Protein AF-A0A1F4M6Z6-F1 (afdb_monomer)

Nearest PDB structures (foldseek):
  7u3d-assembly1_A  TM=3.106E-01  e=4.344E-01  Streptomyces venezuelae
  3mbc-assembly2_B  TM=2.154E-01  e=2.873E+00  Corynebacterium glutamicum ATCC 13032
  4wk4-assembly1_B  TM=1.613E-01  e=8.380E+00  Homo sapiens
  9cpo-assembly1_A  TM=1.745E-01  e=8.380E+00  Infectious bronchitis virus

Sequence (149 aa):
MSMKNKSRLPAISAALALVWGLTACGGSSSTPLQGVFLDAAVSGVDYTGDKGSQGMTNSTGTFNYQPGEKLTFAIGQMVLGTATGEAVVTPVSFETSGAGVGAHATRVLRTLQALDSDGDPSNGISISSSTRLGQTTKLALATALDADV

Solvent-accessible surface area (backbone atoms only — not comparable to full-atom values): 8752 Å² total; per-residue (Å²): 132,86,84,88,89,88,86,85,88,85,89,80,90,78,81,83,77,81,78,80,75,78,80,80,80,83,74,82,78,71,76,71,41,68,21,28,41,51,81,44,28,33,18,51,38,35,37,45,28,81,79,69,35,66,54,56,21,38,83,68,5,38,42,65,31,44,89,84,22,44,30,37,34,25,43,61,45,26,34,55,36,36,30,68,50,44,65,68,36,37,62,67,57,31,59,63,58,83,63,44,48,67,55,34,20,52,52,43,54,52,51,51,56,72,51,25,71,84,66,53,58,89,84,22,29,45,43,45,70,70,59,29,70,66,32,73,60,79,43,50,49,34,64,63,64,102,78,87,131

Mean predicted aligned error: 12.61 Å

Secondary structure (DSSP, 8-state):
-----------------------------PPPEEEEETT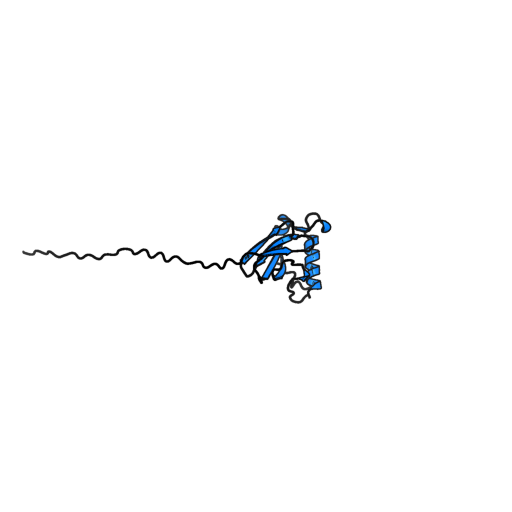TTEES-EEEETTS-EEE--TT-EEEE-TT-EEEEEETTEEEEEEE--SEE-GGGS--SSS-HHHHHHHHHHHHHHTBSSS-GGG-EEB-HHHHHH--S--BTTT--S---

Foldseek 3Di:
DDDDDDDDDDDDDDPPPPPPPPDDPPDPPQPKDKAAADPFGAWFKWKAWPVGFTDTQHQRRMGIHGQQIKIWIHQQLETLAIAGDDNYDYQLRGDADPPDSVQSRVVSSVVQLVQAPVSDPVNGGYHDPVSSVVPPDNHYSRPDDPPDD

pLDDT: mean 79.25, std 15.42, range [41.69, 95.81]

Structure (mmCIF, N/CA/C/O backbone):
data_AF-A0A1F4M6Z6-F1
#
_entry.id   AF-A0A1F4M6Z6-F1
#
loop_
_atom_site.group_PDB
_atom_site.id
_atom_site.type_symbol
_atom_site.label_atom_id
_atom_site.label_alt_id
_atom_site.label_comp_id
_atom_site.label_asym_id
_atom_site.label_entity_id
_atom_site.label_seq_id
_atom_site.pdbx_PDB_ins_code
_atom_site.Cartn_x
_atom_site.Cartn_y
_atom_site.Cartn_z
_atom_site.occupancy
_atom_site.B_iso_or_equiv
_atom_site.auth_seq_id
_atom_site.auth_comp_id
_atom_site.auth_asym_id
_atom_site.auth_atom_id
_atom_site.pdbx_PDB_model_num
ATOM 1 N N . MET A 1 1 ? -33.647 -53.778 78.087 1.00 45.50 1 MET A N 1
ATOM 2 C CA . MET A 1 1 ? -33.261 -52.837 77.009 1.00 45.50 1 MET A CA 1
ATOM 3 C C . MET A 1 1 ? -34.447 -52.701 76.053 1.00 45.50 1 MET A C 1
ATOM 5 O O . MET A 1 1 ? -34.797 -53.712 75.477 1.00 45.50 1 MET A O 1
ATOM 9 N N . SER A 1 2 ? -35.232 -51.622 75.897 1.00 55.75 2 SER A N 1
ATOM 10 C CA . SER A 1 2 ? -34.965 -50.167 75.830 1.00 55.75 2 SER A CA 1
ATOM 11 C C . SER A 1 2 ? -33.687 -49.874 75.038 1.00 55.75 2 SER A C 1
ATOM 1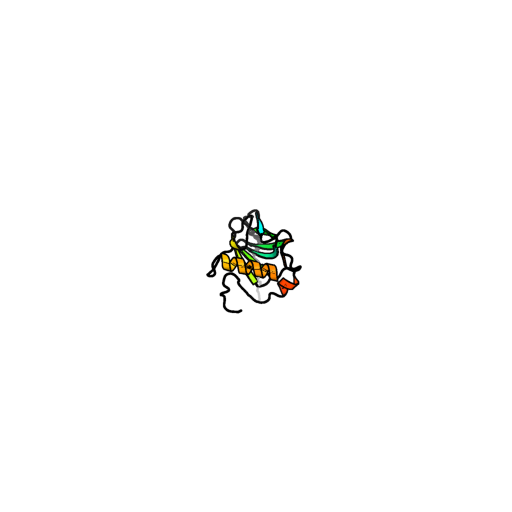3 O O . SER A 1 2 ? -32.634 -50.328 75.458 1.00 55.75 2 SER A O 1
ATOM 15 N N . MET A 1 3 ? -33.702 -49.196 73.887 1.00 42.84 3 MET A N 1
ATOM 16 C CA . MET A 1 3 ? -34.301 -47.877 73.655 1.00 42.84 3 MET A CA 1
ATOM 17 C C . MET A 1 3 ? -34.744 -47.656 72.194 1.00 42.84 3 MET A C 1
ATOM 19 O O . MET A 1 3 ? -34.196 -48.220 71.253 1.00 42.84 3 MET A O 1
ATOM 23 N N . LYS A 1 4 ? -35.734 -46.771 72.042 1.00 60.75 4 LYS A N 1
ATOM 24 C CA . LYS A 1 4 ? -36.207 -46.136 70.802 1.00 60.75 4 LYS A CA 1
ATOM 25 C C . LYS A 1 4 ? -35.226 -45.027 70.387 1.00 60.75 4 LYS A C 1
ATOM 27 O O . LYS A 1 4 ? -34.786 -44.293 71.266 1.00 60.75 4 LYS A O 1
ATOM 32 N N . ASN A 1 5 ? -35.011 -44.792 69.089 1.00 53.59 5 ASN A N 1
ATOM 33 C CA . ASN A 1 5 ? -34.594 -43.466 68.614 1.00 53.59 5 ASN A CA 1
ATOM 34 C C . ASN A 1 5 ? -35.249 -43.107 67.269 1.00 53.59 5 ASN A C 1
ATOM 36 O O . ASN A 1 5 ? -35.097 -43.814 66.277 1.00 53.59 5 ASN A O 1
ATOM 40 N N . LYS A 1 6 ? -36.007 -42.007 67.283 1.00 60.84 6 LYS A N 1
ATOM 41 C CA . LYS A 1 6 ? -36.656 -41.342 66.150 1.00 60.84 6 LYS A CA 1
ATOM 42 C C . LYS A 1 6 ? -36.066 -39.930 66.081 1.00 60.84 6 LYS A C 1
ATOM 44 O O . LYS A 1 6 ? -36.276 -39.183 67.034 1.00 60.84 6 LYS A O 1
ATOM 49 N N . SER A 1 7 ? -35.466 -39.511 64.969 1.00 56.22 7 SER A N 1
ATOM 50 C CA . SER A 1 7 ? -35.243 -38.078 64.680 1.00 56.22 7 SER A CA 1
ATOM 51 C C . SER A 1 7 ? -34.780 -37.879 63.225 1.00 56.22 7 SER A C 1
ATOM 53 O O . SER A 1 7 ? -33.754 -38.413 62.839 1.00 56.22 7 SER A O 1
ATOM 55 N N . ARG A 1 8 ? -35.624 -37.374 62.310 1.00 55.47 8 ARG A N 1
ATOM 56 C CA . ARG A 1 8 ? -35.970 -35.961 61.988 1.00 55.47 8 ARG A CA 1
ATOM 57 C C . ARG A 1 8 ? -35.124 -35.420 60.817 1.00 55.47 8 ARG A C 1
ATOM 59 O O . ARG A 1 8 ? -33.931 -35.202 60.958 1.00 55.47 8 ARG A O 1
ATOM 66 N N . LEU A 1 9 ? -35.794 -35.200 59.681 1.00 60.16 9 LEU A N 1
ATOM 67 C CA . LEU A 1 9 ? -35.325 -34.440 58.510 1.00 60.16 9 LEU A CA 1
ATOM 68 C C . LEU A 1 9 ? -35.161 -32.946 58.859 1.00 60.16 9 LEU A C 1
ATOM 70 O O . LEU A 1 9 ? -35.904 -32.451 59.713 1.00 60.16 9 LEU A O 1
ATOM 74 N N . PRO A 1 10 ? -34.293 -32.210 58.139 1.00 48.69 10 PRO A N 1
ATOM 75 C CA . PRO A 1 10 ? -34.806 -31.038 57.425 1.00 48.69 10 PRO A CA 1
ATOM 76 C C . PRO A 1 10 ? -34.250 -30.859 56.000 1.00 48.69 10 PRO A C 1
ATOM 78 O O . PRO A 1 10 ? -33.16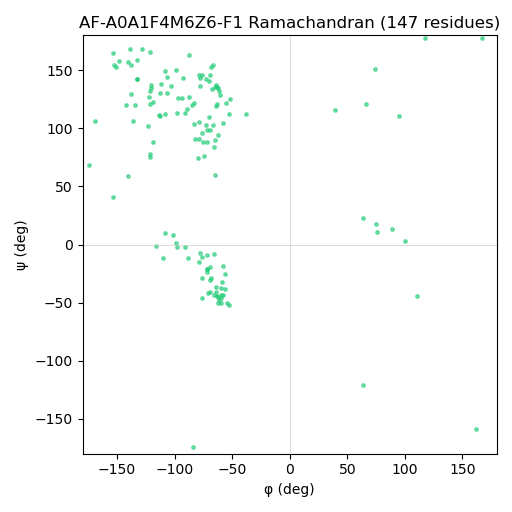1 -31.305 55.650 1.00 48.69 10 PRO A O 1
ATOM 81 N N . ALA A 1 11 ? -35.064 -30.176 55.196 1.00 55.47 11 ALA A N 1
ATOM 82 C CA . ALA A 1 11 ? -34.835 -29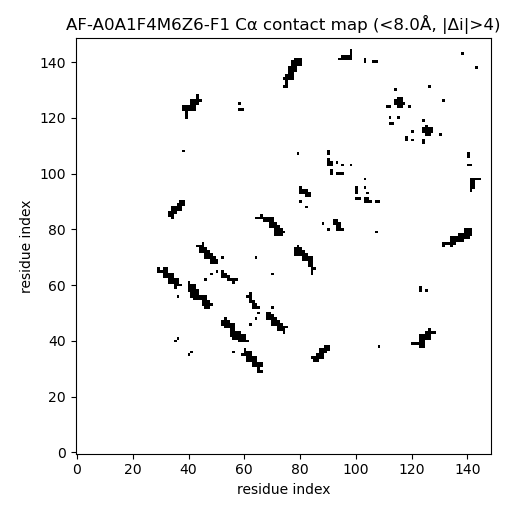.739 53.827 1.00 55.47 11 ALA A CA 1
ATOM 83 C C . ALA A 1 11 ? -33.775 -28.631 53.718 1.00 55.47 11 ALA A C 1
ATOM 85 O O . ALA A 1 11 ? -33.749 -27.736 54.559 1.00 55.47 11 ALA A O 1
ATOM 86 N N . ILE A 1 12 ? -32.997 -28.623 52.628 1.00 58.03 12 ILE A N 1
ATOM 87 C CA . ILE A 1 12 ? -32.342 -27.411 52.113 1.00 58.03 12 ILE A CA 1
ATOM 88 C C . ILE A 1 12 ? -32.520 -27.381 50.591 1.00 58.03 12 ILE A C 1
ATOM 90 O O . ILE A 1 12 ? -31.909 -28.150 49.853 1.00 58.03 12 ILE A O 1
ATOM 94 N N . SER A 1 13 ? -33.411 -26.490 50.153 1.00 51.44 13 SER A N 1
ATOM 95 C CA . SER A 1 13 ? -33.568 -26.041 48.772 1.00 51.44 13 SER A CA 1
ATOM 96 C C . SER A 1 13 ? -32.249 -25.492 48.238 1.00 51.44 13 SER A C 1
ATOM 98 O O . SER A 1 13 ? -31.741 -24.501 48.754 1.00 51.44 13 SER A O 1
ATOM 100 N N . ALA A 1 14 ? -31.751 -26.067 47.150 1.00 48.03 14 ALA A N 1
ATOM 101 C CA . ALA A 1 14 ? -30.773 -25.423 46.283 1.00 48.03 14 ALA A CA 1
ATOM 102 C C . ALA A 1 14 ? -31.378 -25.353 44.877 1.00 48.03 14 ALA A C 1
ATOM 104 O O . ALA A 1 14 ? -31.074 -26.157 44.000 1.00 48.03 14 ALA A O 1
ATOM 105 N N . ALA A 1 15 ? -32.317 -24.422 44.691 1.00 50.16 15 ALA A N 1
ATOM 106 C CA . ALA A 1 15 ? -32.773 -24.048 43.363 1.00 50.16 15 ALA A CA 1
ATOM 107 C C . ALA A 1 15 ? -31.627 -23.294 42.675 1.00 50.16 15 ALA A C 1
ATOM 109 O O . ALA A 1 15 ? -31.256 -22.189 43.067 1.00 50.16 15 ALA A O 1
ATOM 110 N N . LEU A 1 16 ? -31.040 -23.956 41.683 1.00 51.16 16 LEU A N 1
ATOM 111 C CA . LEU A 1 16 ? -29.983 -23.478 40.807 1.00 51.16 16 LEU A CA 1
ATOM 112 C C . LEU A 1 16 ? -30.518 -22.306 39.963 1.00 51.16 16 LEU A C 1
ATOM 114 O O . LEU A 1 16 ? -31.095 -22.507 38.897 1.00 51.16 16 LEU A O 1
ATOM 118 N N . ALA A 1 17 ? -30.378 -21.077 40.462 1.00 53.62 17 ALA A N 1
ATOM 119 C CA . ALA A 1 17 ? -30.702 -19.876 39.701 1.00 53.62 17 ALA A CA 1
ATOM 120 C C . ALA A 1 17 ? -29.583 -19.607 38.684 1.00 53.62 17 ALA A C 1
ATOM 122 O O . ALA A 1 17 ? -28.537 -19.035 38.984 1.00 53.62 17 ALA A O 1
ATOM 123 N N . LEU A 1 18 ? -29.830 -20.091 37.473 1.00 56.34 18 LEU A N 1
ATOM 124 C CA . LEU A 1 18 ? -29.041 -19.929 36.264 1.00 56.34 18 LEU A CA 1
ATOM 125 C C . LEU A 1 18 ? -29.055 -18.446 35.830 1.00 56.34 18 LEU A C 1
ATOM 127 O O . LEU A 1 18 ? -29.873 -18.040 35.009 1.00 56.34 18 LEU A O 1
ATOM 131 N N . VAL A 1 19 ? -28.179 -17.611 36.395 1.00 59.97 19 VAL A N 1
ATOM 132 C CA . VAL A 1 19 ? -28.012 -16.220 35.938 1.00 59.97 19 VAL A CA 1
ATOM 133 C C . VAL A 1 19 ? -27.096 -16.214 34.718 1.00 59.97 19 VAL A C 1
ATOM 135 O O . VAL A 1 19 ? -25.874 -16.136 34.819 1.00 59.97 19 VAL A O 1
ATOM 138 N N . TRP A 1 20 ? -27.714 -16.314 33.543 1.00 61.78 20 TRP A N 1
ATOM 139 C CA . TRP A 1 20 ? -27.093 -15.967 32.268 1.00 61.78 20 TRP A CA 1
ATOM 140 C C . TRP A 1 20 ? -27.049 -14.445 32.168 1.00 61.78 20 TRP A C 1
ATOM 142 O O . TRP A 1 20 ? -27.972 -13.806 31.667 1.00 61.78 20 TRP A O 1
ATOM 152 N N . GLY A 1 21 ? -25.979 -13.852 32.691 1.00 57.69 21 GLY A N 1
ATOM 153 C CA . GLY A 1 21 ? -25.648 -12.466 32.395 1.00 57.69 21 GLY A CA 1
ATOM 154 C C . GLY A 1 21 ? -25.208 -12.366 30.939 1.00 57.69 21 GLY A C 1
ATOM 155 O O . GLY A 1 21 ? -24.065 -12.686 30.623 1.00 57.69 21 GLY A O 1
ATOM 156 N N . LEU A 1 22 ? -26.124 -11.953 30.056 1.00 59.31 22 LEU A N 1
ATOM 157 C CA . LEU A 1 22 ? -25.820 -11.584 28.676 1.00 59.31 22 LEU A CA 1
ATOM 158 C C . LEU A 1 22 ? -24.691 -10.549 28.679 1.00 59.31 22 LEU A C 1
ATOM 160 O O . LEU A 1 22 ? -24.863 -9.413 29.121 1.00 59.31 22 LEU A O 1
ATOM 164 N N . THR A 1 23 ? -23.527 -10.950 28.181 1.00 72.75 23 THR A N 1
ATOM 165 C CA . THR A 1 23 ? -22.405 -10.050 27.939 1.00 72.75 23 THR A CA 1
ATOM 166 C C . THR A 1 23 ? -22.762 -9.203 26.720 1.00 72.75 23 THR A C 1
ATOM 168 O O . THR A 1 23 ? -22.744 -9.678 25.586 1.00 72.75 23 THR A O 1
ATOM 171 N N . ALA A 1 24 ? -23.162 -7.955 26.956 1.00 54.09 24 ALA A N 1
ATOM 172 C CA . ALA A 1 24 ? -23.409 -6.978 25.907 1.00 54.09 24 ALA A CA 1
ATOM 173 C C . ALA A 1 24 ? -22.082 -6.638 25.206 1.00 54.09 24 ALA A C 1
ATOM 175 O O . ALA A 1 24 ? -21.257 -5.897 25.737 1.00 54.09 24 ALA A O 1
ATOM 176 N N . CYS A 1 25 ? -21.864 -7.189 24.011 1.00 61.97 25 CYS A N 1
ATOM 177 C CA . CYS A 1 25 ? -20.798 -6.749 23.118 1.00 61.97 25 CYS A CA 1
ATOM 178 C C . CYS A 1 25 ? -21.265 -5.467 22.413 1.00 61.97 25 CYS A C 1
ATOM 180 O O . CYS A 1 25 ? -21.930 -5.510 21.380 1.00 61.97 25 CYS A O 1
ATOM 182 N N . GLY A 1 26 ? -20.972 -4.314 23.015 1.00 53.28 26 GLY A N 1
ATOM 183 C CA . GLY A 1 26 ? -21.112 -3.008 22.374 1.00 53.28 26 GLY A CA 1
ATOM 184 C C . GLY A 1 26 ? -19.986 -2.793 21.366 1.00 53.28 26 GLY A C 1
ATOM 185 O O . GLY A 1 26 ? -19.025 -2.090 21.656 1.00 53.28 26 GLY A O 1
ATOM 186 N N . GLY A 1 27 ? -20.074 -3.435 20.202 1.00 55.66 27 GLY A N 1
ATOM 187 C CA . GLY A 1 27 ? -19.214 -3.121 19.067 1.00 55.66 27 GLY A CA 1
ATOM 188 C C . GLY A 1 27 ? -19.742 -1.872 18.374 1.00 55.66 27 GLY A C 1
ATOM 189 O O . GLY A 1 27 ? -20.755 -1.938 17.684 1.00 55.66 27 GLY A O 1
ATOM 190 N N . SER A 1 28 ? -19.079 -0.730 18.559 1.00 57.56 28 SER A N 1
ATOM 191 C CA . SER A 1 28 ? -19.309 0.448 17.720 1.00 57.56 28 SER A CA 1
ATOM 192 C C . SER A 1 28 ? -18.928 0.089 16.284 1.00 57.56 28 SER A C 1
ATOM 194 O O . SER A 1 28 ? -17.757 0.140 15.920 1.00 57.56 28 SER A O 1
ATOM 196 N N . SER A 1 29 ? -19.901 -0.331 15.475 1.00 60.00 29 SER A N 1
ATOM 197 C CA . SER A 1 29 ? -19.705 -0.618 14.057 1.00 60.00 29 SER A CA 1
ATOM 198 C C . SER A 1 29 ? -19.522 0.704 13.315 1.00 60.00 29 SER A C 1
ATOM 200 O O . SER A 1 29 ? -20.492 1.315 12.862 1.00 60.00 29 SER A O 1
ATOM 202 N N . SER A 1 30 ? -18.284 1.187 13.234 1.00 65.50 30 SER A N 1
ATOM 203 C CA . SER A 1 30 ? -17.925 2.210 12.259 1.00 65.50 30 SER A CA 1
ATOM 204 C C . SER A 1 30 ? -18.181 1.626 10.869 1.00 65.50 30 SER A C 1
ATOM 206 O O . SER A 1 30 ? -17.788 0.499 10.567 1.00 65.50 30 SER A O 1
ATOM 208 N N . THR A 1 31 ? -18.915 2.354 10.029 1.00 80.38 31 THR A N 1
ATOM 209 C CA . THR A 1 31 ? -19.130 1.936 8.643 1.00 80.38 31 THR A CA 1
ATOM 210 C C . THR A 1 31 ? -17.778 1.941 7.932 1.00 80.38 31 THR A C 1
ATOM 212 O O . THR A 1 31 ? -17.158 3.010 7.879 1.00 80.38 31 THR A O 1
ATOM 215 N N . PRO A 1 32 ? -17.298 0.794 7.417 1.00 84.38 32 PRO A N 1
ATOM 216 C CA . PRO A 1 32 ? -16.029 0.754 6.711 1.00 84.38 32 PRO A CA 1
ATOM 217 C C . PRO A 1 32 ? -16.102 1.659 5.477 1.00 84.38 32 PRO A C 1
ATOM 219 O O . PRO A 1 32 ? -17.069 1.626 4.715 1.00 84.38 32 PRO A O 1
ATOM 222 N N . LEU A 1 33 ? -15.079 2.489 5.321 1.00 91.75 33 LEU A N 1
ATOM 223 C CA . LEU A 1 33 ? -14.802 3.275 4.131 1.00 91.75 33 LEU A CA 1
ATOM 224 C C . LEU A 1 33 ? -13.971 2.451 3.151 1.00 91.75 33 LEU A C 1
ATOM 226 O O . LEU A 1 33 ? -13.364 1.442 3.511 1.00 91.75 33 LEU A O 1
ATOM 230 N N . GLN A 1 34 ? -13.943 2.909 1.907 1.00 92.44 34 GLN A N 1
ATOM 231 C CA . GLN A 1 34 ? -13.208 2.272 0.832 1.00 92.44 34 GLN A CA 1
ATOM 232 C C . GLN A 1 34 ? -12.178 3.240 0.261 1.00 92.44 34 GLN A C 1
ATOM 234 O O . GLN A 1 34 ? -12.478 4.412 0.033 1.00 92.44 34 GLN A O 1
ATOM 239 N N . GLY A 1 35 ? -10.967 2.737 0.052 1.00 91.50 35 GLY A N 1
ATOM 240 C CA . GLY A 1 35 ? -9.864 3.458 -0.565 1.00 91.50 35 GLY A CA 1
ATOM 241 C C . GLY A 1 35 ? -9.259 2.652 -1.704 1.00 91.50 35 GLY A C 1
ATOM 242 O O . GLY A 1 35 ? -9.561 1.469 -1.877 1.00 91.50 35 GLY A O 1
ATOM 243 N N . VAL A 1 36 ? -8.408 3.296 -2.494 1.00 91.44 36 VAL A N 1
ATOM 244 C CA . VAL A 1 36 ? -7.658 2.660 -3.580 1.00 91.44 36 VAL A CA 1
ATOM 245 C C . VAL A 1 36 ? -6.170 2.859 -3.340 1.00 91.44 36 VAL A C 1
ATOM 247 O O . VAL A 1 36 ? -5.713 3.985 -3.145 1.00 91.44 36 VAL A O 1
ATOM 250 N N . PHE A 1 37 ? -5.417 1.762 -3.348 1.00 87.69 37 PHE A N 1
ATOM 251 C CA . PHE A 1 37 ? -3.966 1.793 -3.376 1.00 87.69 37 PHE A CA 1
ATOM 252 C C . PHE A 1 37 ? -3.519 1.963 -4.829 1.00 87.69 37 PHE A C 1
ATOM 254 O O . PHE A 1 37 ? -3.645 1.046 -5.645 1.00 87.69 37 PHE A O 1
ATOM 261 N N . LEU A 1 38 ? -3.095 3.181 -5.166 1.00 81.62 38 LEU A N 1
ATOM 262 C CA . LEU A 1 38 ? -2.873 3.609 -6.541 1.00 81.62 38 LEU A CA 1
ATOM 263 C C . LEU A 1 38 ? -1.379 3.755 -6.840 1.00 81.62 38 LEU A C 1
ATOM 265 O O . LEU A 1 38 ? -0.724 4.664 -6.331 1.00 81.62 38 LEU A O 1
ATOM 269 N N . ASP A 1 39 ? -0.890 2.873 -7.712 1.00 62.91 39 ASP A N 1
ATOM 270 C CA . ASP A 1 39 ? 0.450 2.906 -8.306 1.00 62.91 39 ASP A CA 1
ATOM 271 C C . ASP A 1 39 ? 0.475 2.201 -9.688 1.00 62.91 39 ASP A C 1
ATOM 273 O O . ASP A 1 39 ? 1.374 1.434 -10.008 1.00 62.91 39 ASP A O 1
ATOM 277 N N . ALA A 1 40 ? -0.585 2.438 -10.483 1.00 58.06 40 ALA A N 1
ATOM 278 C CA . ALA A 1 40 ? -1.285 1.442 -11.315 1.00 58.06 40 ALA A CA 1
ATOM 279 C C . ALA A 1 40 ? -1.981 0.419 -10.404 1.00 58.06 40 ALA A C 1
ATOM 281 O O . ALA A 1 40 ? -1.346 -0.149 -9.530 1.00 58.06 40 ALA A O 1
ATOM 282 N N . ALA A 1 41 ? -3.307 0.281 -10.498 1.00 78.50 41 ALA A N 1
ATOM 283 C CA . ALA A 1 41 ? -4.119 -0.512 -9.566 1.00 78.50 41 ALA A CA 1
ATOM 284 C C . ALA A 1 41 ? -3.419 -1.816 -9.121 1.00 78.50 41 ALA A C 1
ATOM 286 O O . ALA A 1 41 ? -3.196 -2.706 -9.940 1.00 78.50 41 ALA A O 1
ATOM 287 N N . VAL A 1 42 ? -3.041 -1.906 -7.838 1.00 85.81 42 VAL A N 1
ATOM 288 C CA . VAL A 1 42 ? -2.217 -3.019 -7.344 1.00 85.81 42 VAL A CA 1
ATOM 289 C C . VAL A 1 42 ? -3.103 -4.073 -6.697 1.00 85.81 42 VAL A C 1
ATOM 291 O O . VAL A 1 42 ? -3.676 -3.847 -5.631 1.00 85.81 42 VAL A O 1
ATOM 294 N N . SER A 1 43 ? -3.183 -5.247 -7.305 1.00 90.19 43 SER A N 1
ATOM 295 C CA . SER A 1 43 ? -3.913 -6.401 -6.787 1.00 90.19 43 SER A CA 1
ATOM 296 C C . SER A 1 43 ? -3.012 -7.308 -5.957 1.00 90.19 43 SER A C 1
ATOM 298 O O . SER A 1 43 ? -1.854 -7.539 -6.303 1.00 90.19 43 SER A O 1
ATOM 300 N N . GLY A 1 44 ? -3.558 -7.889 -4.888 1.00 89.12 44 GLY A N 1
ATOM 301 C CA . GLY A 1 44 ? -2.869 -8.934 -4.134 1.00 89.12 44 GLY A CA 1
ATOM 302 C C . GLY A 1 44 ? -1.965 -8.444 -3.001 1.00 89.12 44 GLY A C 1
ATOM 303 O O . GLY A 1 44 ? -1.198 -9.250 -2.470 1.00 89.12 44 GLY A O 1
ATOM 304 N N . VAL A 1 45 ? -2.063 -7.170 -2.606 1.00 91.62 45 VAL A N 1
ATOM 305 C CA . VAL A 1 45 ? -1.365 -6.600 -1.441 1.00 91.62 45 VAL A CA 1
ATOM 306 C C . VAL A 1 45 ? -2.220 -6.800 -0.195 1.00 91.62 45 VAL A C 1
ATOM 308 O O . VAL A 1 45 ? -3.392 -6.428 -0.172 1.00 91.62 45 VAL A O 1
ATOM 311 N N . ASP A 1 46 ? -1.636 -7.386 0.845 1.00 94.31 46 ASP A N 1
ATOM 312 C CA . ASP A 1 46 ? -2.263 -7.528 2.155 1.00 94.31 46 ASP A CA 1
ATOM 313 C C . ASP A 1 46 ? -2.310 -6.175 2.867 1.00 94.31 46 ASP A C 1
ATOM 315 O O . ASP A 1 46 ? -1.351 -5.404 2.808 1.00 94.31 46 ASP A O 1
ATOM 319 N N . TYR A 1 47 ? -3.396 -5.901 3.586 1.00 94.81 47 TYR A N 1
ATOM 320 C CA . TYR A 1 47 ? -3.488 -4.750 4.476 1.00 94.81 47 TYR A CA 1
ATOM 321 C C . TYR A 1 47 ? -4.044 -5.147 5.844 1.00 94.81 47 TYR A C 1
ATOM 323 O O . TYR A 1 47 ? -4.956 -5.969 5.949 1.00 94.81 47 TYR A O 1
ATOM 331 N N . THR A 1 48 ? -3.505 -4.533 6.897 1.00 95.81 48 THR A N 1
ATOM 332 C CA . THR A 1 48 ? -3.971 -4.690 8.283 1.00 95.81 48 THR A CA 1
ATOM 333 C C . THR A 1 48 ? -3.980 -3.344 8.991 1.00 95.81 48 THR A C 1
ATOM 335 O O . THR A 1 48 ? -2.977 -2.629 8.971 1.00 95.81 48 THR A O 1
ATOM 338 N N . GLY A 1 49 ? -5.095 -3.013 9.625 1.00 94.44 49 GLY A N 1
ATOM 339 C CA . GLY A 1 49 ? -5.349 -1.746 10.283 1.00 94.44 49 GLY A CA 1
ATOM 340 C C . GLY A 1 49 ? -5.357 -1.838 11.802 1.00 94.44 49 GLY A C 1
ATOM 341 O O . GLY A 1 49 ? -5.729 -2.861 12.381 1.00 94.44 49 GLY A O 1
ATOM 342 N N . ASP A 1 50 ? -4.964 -0.749 12.457 1.00 93.69 50 ASP A N 1
ATOM 343 C CA . ASP A 1 50 ? -4.913 -0.645 13.920 1.00 93.69 50 ASP A CA 1
ATOM 344 C C . ASP A 1 50 ? -6.295 -0.573 14.597 1.00 93.69 50 ASP A C 1
ATOM 346 O O . ASP A 1 50 ? -6.391 -0.722 15.817 1.00 93.69 50 ASP A O 1
ATOM 350 N N . LYS A 1 51 ? -7.374 -0.422 13.818 1.00 91.50 51 LYS A N 1
ATOM 351 C CA . LYS A 1 51 ? -8.771 -0.489 14.280 1.00 91.50 51 LYS A CA 1
ATOM 352 C C . LYS A 1 51 ? -9.494 -1.759 13.817 1.00 91.50 51 LYS A C 1
ATOM 354 O O . LYS A 1 51 ? -10.701 -1.891 14.030 1.00 91.50 51 LYS A O 1
ATOM 359 N N . GLY A 1 52 ? -8.759 -2.715 13.246 1.00 88.75 52 GLY A N 1
ATOM 360 C CA . GLY A 1 52 ? -9.241 -4.055 12.916 1.00 88.75 52 GLY A CA 1
ATOM 361 C C . GLY A 1 52 ? -9.624 -4.280 11.453 1.00 88.75 52 GLY A C 1
ATOM 362 O O . GLY A 1 52 ? -10.072 -5.381 11.129 1.00 88.75 52 GLY A O 1
ATOM 363 N N . SER A 1 53 ? -9.450 -3.301 10.557 1.00 92.06 53 SER A N 1
ATOM 364 C CA . SER A 1 53 ? -9.617 -3.554 9.122 1.00 92.06 53 SER A CA 1
ATOM 365 C C . SER A 1 53 ? -8.522 -4.486 8.624 1.00 92.06 53 SER A C 1
ATOM 367 O O . SER A 1 53 ? -7.349 -4.297 8.917 1.00 92.06 53 SER A O 1
ATOM 369 N N . GLN A 1 54 ? -8.880 -5.501 7.851 1.00 94.75 54 GLN A N 1
ATOM 370 C CA . GLN A 1 54 ? -7.908 -6.414 7.259 1.00 94.75 54 GLN A CA 1
ATOM 371 C C . GLN A 1 54 ? -8.441 -6.974 5.949 1.00 94.75 54 GLN A C 1
ATOM 373 O O . GLN A 1 54 ? -9.657 -7.080 5.762 1.00 94.75 54 GLN A O 1
ATOM 378 N N . GLY A 1 55 ? -7.539 -7.331 5.047 1.00 93.81 55 GLY A N 1
ATOM 379 C CA . GLY A 1 55 ? -7.906 -7.926 3.774 1.00 93.81 55 GLY A CA 1
ATOM 380 C C . GLY A 1 55 ? -6.782 -7.850 2.758 1.00 93.81 55 GLY A C 1
ATOM 381 O O . GLY A 1 55 ? -5.612 -7.705 3.104 1.00 93.81 55 GLY A O 1
ATOM 382 N N . MET A 1 56 ? -7.171 -7.952 1.494 1.00 94.12 56 MET A N 1
ATOM 383 C CA . MET A 1 56 ? -6.270 -7.902 0.355 1.00 94.12 56 MET A CA 1
ATOM 384 C C . MET A 1 56 ? -6.841 -6.951 -0.691 1.00 94.12 56 MET A C 1
ATOM 386 O O . MET A 1 56 ? -8.060 -6.926 -0.892 1.00 94.12 56 MET A O 1
ATOM 390 N N . THR A 1 57 ? -5.981 -6.183 -1.355 1.00 93.62 57 THR A N 1
ATOM 391 C CA . THR A 1 57 ? -6.406 -5.339 -2.470 1.00 93.62 57 THR A CA 1
ATOM 392 C C . THR A 1 57 ? -6.928 -6.194 -3.623 1.00 93.62 57 THR A C 1
ATOM 394 O O . THR A 1 57 ? -6.370 -7.246 -3.948 1.00 93.62 57 THR A O 1
ATOM 397 N N . ASN A 1 58 ? -8.032 -5.761 -4.231 1.00 90.94 58 ASN A N 1
ATOM 398 C CA . ASN A 1 58 ? -8.619 -6.433 -5.393 1.00 90.94 58 ASN A CA 1
ATOM 399 C C . ASN A 1 58 ? -7.939 -5.995 -6.711 1.00 90.94 58 ASN A C 1
ATOM 401 O O . ASN A 1 58 ? -7.000 -5.202 -6.705 1.00 90.94 58 ASN A O 1
ATOM 405 N N . SER A 1 59 ? -8.463 -6.448 -7.856 1.00 87.81 59 SER A N 1
ATOM 406 C CA . SER A 1 59 ? -7.957 -6.100 -9.196 1.00 87.81 59 SER A CA 1
ATOM 407 C C . SER A 1 59 ? -7.948 -4.600 -9.512 1.00 87.81 59 SER A C 1
ATOM 409 O O . SER A 1 59 ? -7.271 -4.180 -10.441 1.00 87.81 59 SER A O 1
ATOM 411 N N . THR A 1 60 ? -8.706 -3.788 -8.772 1.00 87.19 60 THR A N 1
ATOM 412 C CA . THR A 1 60 ? -8.744 -2.327 -8.917 1.00 87.19 60 THR A CA 1
ATOM 413 C C . THR A 1 60 ? -7.916 -1.606 -7.850 1.00 87.19 60 THR A C 1
ATOM 415 O O . THR A 1 60 ? -7.987 -0.385 -7.756 1.00 87.19 60 THR A O 1
ATOM 418 N N . GLY A 1 61 ? -7.134 -2.328 -7.038 1.00 90.81 61 GLY A N 1
ATOM 419 C CA . GLY A 1 61 ? -6.334 -1.765 -5.945 1.00 90.81 61 GLY A CA 1
ATOM 420 C C . GLY A 1 61 ? -7.144 -1.389 -4.704 1.00 90.81 61 GLY A C 1
ATOM 421 O O . GLY A 1 61 ? -6.644 -0.712 -3.810 1.00 90.81 61 GLY A O 1
ATOM 422 N N . THR A 1 62 ? -8.410 -1.785 -4.633 1.00 93.75 62 THR A N 1
ATOM 423 C CA . THR A 1 62 ? -9.345 -1.326 -3.607 1.00 93.75 62 THR A CA 1
ATOM 424 C C . THR A 1 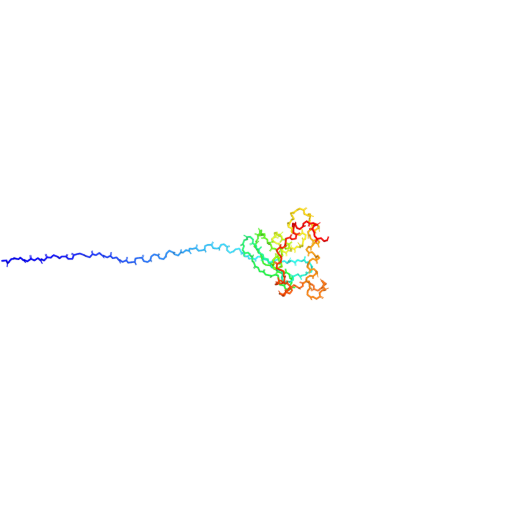62 ? -9.132 -2.036 -2.271 1.00 93.75 62 THR A C 1
ATOM 426 O O . THR A 1 62 ? -9.016 -3.260 -2.240 1.00 93.75 62 THR A O 1
ATOM 429 N N . PHE A 1 63 ? -9.162 -1.286 -1.169 1.00 94.31 63 PHE A N 1
ATOM 430 C CA . PHE A 1 63 ? -9.107 -1.784 0.210 1.00 94.31 63 PHE A CA 1
ATOM 431 C C . PHE A 1 63 ? -10.187 -1.127 1.083 1.00 94.31 63 PHE A C 1
ATOM 433 O O . PHE A 1 63 ? -10.685 -0.046 0.768 1.00 94.31 63 PHE A O 1
ATOM 440 N N . ASN A 1 64 ? -10.537 -1.767 2.202 1.00 94.44 64 ASN A N 1
ATOM 441 C CA . ASN A 1 64 ? -11.483 -1.223 3.182 1.00 94.44 64 ASN A CA 1
ATOM 442 C C . ASN A 1 64 ? -10.759 -0.761 4.449 1.00 94.44 64 ASN A C 1
ATOM 444 O O . ASN A 1 64 ? -9.802 -1.402 4.879 1.00 94.44 64 ASN A O 1
ATOM 448 N N . TYR A 1 65 ? -11.235 0.320 5.061 1.00 94.44 65 TYR A N 1
ATOM 449 C CA . TYR A 1 65 ? -10.625 0.916 6.248 1.00 94.44 65 TYR A CA 1
ATOM 450 C C . TYR A 1 65 ? -11.644 1.671 7.106 1.00 94.44 65 TYR A C 1
ATOM 452 O O . TYR A 1 65 ? -12.739 1.995 6.656 1.00 94.44 65 TYR A O 1
ATOM 460 N N . GLN A 1 66 ? -11.298 1.992 8.345 1.00 92.81 66 GLN A N 1
ATOM 461 C CA . GLN A 1 66 ? -12.092 2.841 9.226 1.00 92.81 66 GLN A CA 1
ATOM 462 C C . GLN A 1 66 ? -11.561 4.282 9.229 1.00 92.81 66 GLN A C 1
ATOM 464 O O . GLN A 1 66 ? -10.356 4.498 9.105 1.00 92.81 66 GLN A O 1
ATOM 469 N N . PRO A 1 67 ? -12.411 5.303 9.440 1.00 90.62 67 PRO A N 1
ATOM 470 C CA . PRO A 1 67 ? -11.959 6.692 9.500 1.00 90.62 67 PRO A CA 1
ATOM 471 C C . PRO A 1 67 ? -10.788 6.906 10.481 1.00 90.62 67 PRO A C 1
ATOM 473 O O . PRO A 1 67 ? -10.870 6.555 11.665 1.00 90.62 67 PRO A O 1
ATOM 476 N N . GLY A 1 68 ? -9.691 7.489 9.984 1.00 89.94 68 GLY A N 1
ATOM 477 C CA . GLY A 1 68 ? -8.472 7.756 10.758 1.00 89.94 68 GLY A CA 1
ATOM 478 C C . GLY A 1 68 ? -7.760 6.502 11.279 1.00 89.94 68 GLY A C 1
ATOM 479 O O . GLY A 1 68 ? -7.111 6.571 12.318 1.00 89.94 68 GLY A O 1
ATOM 480 N N . GLU A 1 69 ? -7.977 5.346 10.654 1.00 93.81 69 GLU A N 1
ATOM 481 C CA . GLU A 1 69 ? -7.224 4.111 10.897 1.00 93.81 69 GLU A CA 1
ATOM 482 C C . GLU A 1 69 ? -5.865 4.168 10.200 1.00 93.81 69 GLU A C 1
ATOM 484 O O . GLU A 1 69 ? -5.766 4.677 9.083 1.00 93.81 69 GLU A O 1
ATOM 489 N N . LYS A 1 70 ? -4.826 3.619 10.832 1.00 94.69 70 LYS A N 1
ATOM 490 C CA . LYS A 1 70 ? -3.540 3.392 10.171 1.00 94.69 70 LYS A CA 1
ATOM 491 C C . LYS A 1 70 ? -3.491 1.982 9.615 1.00 94.69 70 LYS A C 1
ATOM 493 O O . LYS A 1 70 ? -3.671 1.018 10.352 1.00 94.69 70 LYS A O 1
ATOM 498 N N . LEU A 1 71 ? -3.197 1.870 8.327 1.00 95.00 71 LEU A N 1
ATOM 499 C CA . LEU A 1 71 ? -3.096 0.619 7.591 1.00 95.00 71 LEU A CA 1
ATOM 500 C C . LEU A 1 71 ? -1.637 0.310 7.293 1.00 95.00 71 LEU A C 1
ATOM 502 O O . LEU A 1 71 ? -0.913 1.144 6.755 1.00 95.00 71 LEU A O 1
ATOM 506 N N . THR A 1 72 ? -1.219 -0.909 7.604 1.00 94.69 72 THR A N 1
ATOM 507 C CA . THR A 1 72 ? 0.058 -1.473 7.165 1.00 94.69 72 THR A CA 1
ATOM 508 C C . THR A 1 72 ? -0.175 -2.335 5.938 1.00 94.69 72 THR A C 1
ATOM 510 O O . THR A 1 72 ? -1.000 -3.244 5.992 1.00 94.69 72 THR A O 1
ATOM 513 N N . PHE A 1 73 ? 0.556 -2.057 4.862 1.00 93.81 73 PHE A N 1
ATOM 514 C CA . PHE A 1 73 ? 0.489 -2.778 3.594 1.00 93.81 73 PHE A CA 1
ATOM 515 C C . PHE A 1 73 ? 1.681 -3.728 3.454 1.00 93.81 73 PHE A C 1
ATOM 517 O O . PHE A 1 73 ? 2.822 -3.352 3.745 1.00 93.81 73 PHE A O 1
ATOM 524 N N . ALA A 1 74 ? 1.432 -4.953 2.994 1.00 92.62 74 ALA A N 1
ATOM 525 C CA . ALA A 1 74 ? 2.435 -6.007 2.912 1.00 92.62 74 ALA A CA 1
ATOM 526 C C . ALA A 1 74 ? 2.210 -6.971 1.736 1.00 92.62 74 ALA A C 1
ATOM 528 O O . ALA A 1 74 ? 1.109 -7.130 1.221 1.00 92.62 74 ALA A O 1
ATOM 529 N N . ILE A 1 75 ? 3.278 -7.653 1.329 1.00 90.44 75 ILE A N 1
ATOM 530 C CA . ILE A 1 75 ? 3.259 -8.776 0.390 1.00 90.44 75 ILE A CA 1
ATOM 531 C C . ILE A 1 75 ? 3.903 -9.960 1.110 1.00 90.44 75 ILE A C 1
ATOM 533 O O . ILE A 1 75 ? 5.126 -10.023 1.247 1.00 90.44 75 ILE A O 1
ATOM 537 N N . GLY A 1 76 ? 3.088 -10.893 1.606 1.00 88.00 76 GLY A N 1
ATOM 538 C CA . GLY A 1 76 ? 3.599 -12.006 2.408 1.00 88.00 76 GLY A CA 1
ATOM 539 C C . GLY A 1 76 ? 4.220 -11.478 3.705 1.00 88.00 76 GLY A C 1
ATOM 540 O O . GLY A 1 76 ? 3.541 -10.812 4.481 1.00 88.00 76 GLY A O 1
ATOM 541 N N . GLN A 1 77 ? 5.509 -11.741 3.941 1.00 86.69 77 GLN A N 1
ATOM 542 C CA . GLN A 1 77 ? 6.230 -11.205 5.109 1.00 86.69 77 GLN A CA 1
ATOM 543 C C . GLN A 1 77 ? 6.936 -9.861 4.856 1.00 86.69 77 GLN A C 1
ATOM 545 O O . GLN A 1 77 ? 7.535 -9.300 5.779 1.00 86.69 77 GLN A O 1
ATOM 550 N N . MET A 1 78 ? 6.878 -9.335 3.629 1.00 88.81 78 MET A N 1
ATOM 551 C CA . MET A 1 78 ? 7.502 -8.066 3.267 1.00 88.81 78 MET A CA 1
ATOM 552 C C . MET A 1 78 ? 6.540 -6.900 3.503 1.00 88.81 78 MET A C 1
ATOM 554 O O . MET A 1 78 ? 5.513 -6.785 2.838 1.00 88.81 78 MET A O 1
ATOM 558 N N . VAL A 1 79 ? 6.894 -6.003 4.419 1.00 91.50 79 VAL A N 1
ATOM 559 C CA . VAL A 1 79 ? 6.131 -4.787 4.717 1.00 91.50 79 VAL A CA 1
ATOM 560 C C . VAL A 1 79 ? 6.532 -3.681 3.744 1.00 91.50 79 VAL A C 1
ATOM 562 O O . VAL A 1 79 ? 7.690 -3.252 3.715 1.00 91.50 79 VAL A O 1
ATOM 565 N N . LEU A 1 80 ? 5.555 -3.196 2.977 1.00 89.56 80 LEU A N 1
ATOM 566 C CA . LEU A 1 80 ? 5.728 -2.088 2.041 1.00 89.56 80 LEU A CA 1
ATOM 567 C C . LEU A 1 80 ? 5.782 -0.755 2.785 1.00 89.56 80 LEU A C 1
ATOM 569 O O . LEU A 1 80 ? 6.676 0.051 2.539 1.00 89.56 80 LEU A O 1
ATOM 573 N N . GLY A 1 81 ? 4.865 -0.546 3.729 1.00 90.81 81 GLY A N 1
ATOM 574 C CA . GLY A 1 81 ? 4.775 0.679 4.515 1.00 90.81 81 GLY A CA 1
ATOM 575 C C . GLY A 1 81 ? 3.468 0.781 5.291 1.00 90.81 81 GLY A C 1
ATOM 576 O O . GLY A 1 81 ? 2.597 -0.085 5.190 1.00 90.81 81 GLY A O 1
ATOM 577 N N . THR A 1 82 ? 3.342 1.857 6.060 1.00 92.75 82 THR A N 1
ATOM 578 C CA . THR A 1 82 ? 2.132 2.187 6.819 1.00 92.75 82 THR A CA 1
ATOM 579 C C . THR A 1 82 ? 1.620 3.546 6.362 1.00 92.75 82 THR A C 1
ATOM 581 O O . THR A 1 82 ? 2.420 4.454 6.183 1.00 92.75 82 THR A O 1
ATOM 584 N N . ALA A 1 83 ? 0.314 3.704 6.168 1.00 93.56 83 ALA A N 1
ATOM 585 C CA . ALA A 1 83 ? -0.326 4.985 5.864 1.00 93.56 83 ALA A CA 1
ATOM 586 C C . ALA A 1 83 ? -1.652 5.112 6.609 1.00 93.56 83 ALA A C 1
ATOM 588 O O . ALA A 1 83 ? -2.283 4.114 6.957 1.00 93.56 83 ALA A O 1
ATOM 589 N N . THR A 1 84 ? -2.106 6.345 6.812 1.00 94.44 84 THR A N 1
ATOM 590 C CA . THR A 1 84 ? -3.495 6.598 7.207 1.00 94.44 84 THR A CA 1
ATOM 591 C C . THR A 1 84 ? -4.427 6.164 6.076 1.00 94.44 84 THR A C 1
ATOM 593 O O . THR A 1 84 ? -4.163 6.437 4.906 1.00 94.44 84 THR A O 1
ATOM 596 N N . GLY A 1 85 ? -5.514 5.471 6.417 1.00 91.38 85 GLY A N 1
ATOM 597 C CA . GLY A 1 85 ? -6.547 5.088 5.466 1.00 91.38 85 GLY A CA 1
ATOM 598 C C . GLY A 1 85 ? -7.233 6.320 4.877 1.00 91.38 85 GLY A C 1
ATOM 599 O O . GLY A 1 85 ? -7.824 7.127 5.600 1.00 91.38 85 GLY A O 1
ATOM 600 N N . GLU A 1 86 ? -7.163 6.443 3.556 1.00 92.50 86 GLU A N 1
ATOM 601 C CA . GLU A 1 86 ? -7.732 7.533 2.766 1.00 92.50 86 GLU A CA 1
ATOM 602 C C . GLU A 1 86 ? -8.369 6.982 1.484 1.00 92.50 86 GLU A C 1
ATOM 604 O O . GLU A 1 86 ? -8.152 5.827 1.111 1.00 92.50 86 GLU A O 1
ATOM 609 N N . ALA A 1 87 ? -9.141 7.818 0.782 1.00 92.50 87 ALA A N 1
ATOM 610 C CA . ALA A 1 87 ? -9.765 7.438 -0.486 1.00 92.50 87 ALA A CA 1
ATOM 611 C C . ALA A 1 87 ? -8.725 7.024 -1.544 1.00 92.50 87 ALA A C 1
ATOM 613 O O . ALA A 1 87 ? -8.991 6.151 -2.369 1.00 92.50 87 ALA A O 1
ATOM 614 N N . VAL A 1 88 ? -7.537 7.632 -1.499 1.00 92.06 88 VAL A N 1
ATOM 615 C CA . VAL A 1 88 ? -6.398 7.286 -2.348 1.00 92.06 88 VAL A CA 1
ATOM 616 C C . VAL A 1 88 ? -5.156 7.206 -1.474 1.00 92.06 88 VAL A C 1
ATOM 618 O O . VAL A 1 88 ? -4.765 8.192 -0.859 1.00 92.06 88 VAL A O 1
ATOM 621 N N . VAL A 1 89 ? -4.521 6.040 -1.448 1.00 91.12 89 VAL A N 1
ATOM 622 C CA . VAL A 1 89 ? -3.212 5.841 -0.822 1.00 91.12 89 VAL A CA 1
ATOM 623 C C . VAL A 1 89 ? -2.224 5.539 -1.935 1.00 91.12 89 VAL A C 1
ATOM 625 O O . VAL A 1 89 ? -2.474 4.693 -2.787 1.00 91.12 89 VAL A O 1
ATOM 628 N N . THR A 1 90 ? -1.098 6.238 -1.937 1.00 91.06 90 THR A N 1
ATOM 629 C CA . THR A 1 90 ? -0.010 6.017 -2.896 1.00 91.06 90 THR A CA 1
ATOM 630 C C . THR A 1 90 ? 1.267 5.670 -2.134 1.00 91.06 90 THR A C 1
ATOM 632 O O . THR A 1 90 ? 1.343 5.923 -0.929 1.00 91.06 90 THR A O 1
ATOM 635 N N . PRO A 1 91 ? 2.310 5.143 -2.789 1.00 88.00 91 PRO A N 1
ATOM 636 C CA . PRO A 1 91 ? 3.584 4.866 -2.124 1.00 88.00 91 PRO A CA 1
ATOM 637 C C . PRO A 1 91 ? 4.221 6.084 -1.433 1.00 88.00 91 PRO A C 1
ATOM 639 O O . PRO A 1 91 ? 4.946 5.916 -0.456 1.00 88.00 91 PRO A O 1
ATOM 642 N N . VAL A 1 92 ? 3.929 7.313 -1.882 1.00 88.44 92 VAL A N 1
ATOM 643 C CA . VAL A 1 92 ? 4.383 8.549 -1.208 1.00 88.44 92 VAL A CA 1
ATOM 644 C C . VAL A 1 92 ? 3.546 8.921 0.020 1.00 88.44 92 VAL A C 1
ATOM 646 O O . VAL A 1 92 ? 3.981 9.740 0.822 1.00 88.44 92 VAL A O 1
ATOM 649 N N . SER A 1 93 ? 2.364 8.322 0.187 1.00 87.88 93 SER A N 1
ATOM 650 C CA . SER A 1 93 ? 1.512 8.489 1.369 1.00 87.88 93 SER A CA 1
ATOM 651 C C . SER A 1 93 ? 2.028 7.698 2.576 1.00 87.88 93 SER A C 1
ATOM 653 O O . SER A 1 93 ? 1.514 7.872 3.680 1.00 87.88 93 SER A O 1
ATOM 655 N N . PHE A 1 94 ? 3.008 6.807 2.384 1.00 89.50 94 PHE A N 1
ATOM 656 C CA . PHE A 1 94 ? 3.547 6.015 3.479 1.00 89.50 94 PHE A CA 1
ATOM 657 C C . PHE A 1 94 ? 4.370 6.849 4.460 1.00 89.50 94 PHE A C 1
ATOM 659 O O . PHE A 1 94 ? 5.168 7.716 4.099 1.00 89.50 94 PHE A O 1
ATOM 666 N N . GLU A 1 95 ? 4.196 6.522 5.736 1.00 87.62 95 GLU A N 1
ATOM 667 C CA . GLU A 1 95 ? 5.020 7.005 6.826 1.00 87.62 95 GLU A CA 1
ATOM 668 C C . GLU A 1 95 ? 6.457 6.514 6.637 1.00 87.62 95 GLU A C 1
ATOM 670 O O . GLU A 1 95 ? 6.715 5.344 6.343 1.00 87.62 95 GLU A O 1
ATOM 675 N N . THR A 1 96 ? 7.412 7.419 6.836 1.00 76.88 96 THR A N 1
ATOM 676 C CA . THR A 1 96 ? 8.831 7.128 6.620 1.00 76.88 96 THR A CA 1
ATOM 677 C C . THR A 1 96 ? 9.566 7.135 7.942 1.00 76.88 96 THR A C 1
ATOM 679 O O . THR A 1 96 ? 9.360 8.022 8.769 1.00 76.88 96 THR A O 1
ATOM 682 N N . SER A 1 97 ? 10.468 6.176 8.118 1.00 66.88 97 SER A N 1
ATOM 683 C CA . SER A 1 97 ? 11.361 6.104 9.272 1.00 66.88 97 SER A CA 1
ATOM 684 C C . SER A 1 97 ? 12.809 6.122 8.783 1.00 66.88 97 SER A C 1
ATOM 686 O O . SER A 1 97 ? 13.457 5.087 8.686 1.00 66.88 97 SER A O 1
ATOM 688 N N . GLY A 1 98 ? 13.309 7.306 8.415 1.00 62.31 98 GLY A N 1
ATOM 689 C CA . GLY A 1 98 ? 14.736 7.545 8.145 1.00 62.31 98 GLY A CA 1
ATOM 690 C C . GLY A 1 98 ? 15.123 7.802 6.682 1.00 62.31 98 GLY A C 1
ATOM 691 O O . GLY A 1 98 ? 15.867 8.741 6.431 1.00 62.31 98 GLY A O 1
ATOM 692 N N . ALA A 1 99 ? 14.610 7.037 5.709 1.00 61.62 99 ALA A N 1
ATOM 693 C CA . ALA A 1 99 ? 15.062 7.121 4.306 1.00 61.62 99 ALA A CA 1
ATOM 694 C C . ALA A 1 99 ? 14.505 8.318 3.497 1.00 61.62 99 ALA A C 1
ATOM 696 O O . ALA A 1 99 ? 14.926 8.553 2.367 1.00 61.62 99 ALA A O 1
ATOM 697 N N . GLY A 1 100 ? 13.570 9.087 4.062 1.00 74.50 100 GLY A N 1
ATOM 698 C CA . GLY A 1 100 ? 12.835 10.130 3.343 1.00 74.50 100 GLY A CA 1
ATOM 699 C C . GLY A 1 100 ? 11.779 9.561 2.382 1.00 74.50 100 GLY A C 1
ATOM 700 O O . GLY A 1 100 ? 11.915 8.460 1.846 1.00 74.50 100 GLY A O 1
ATOM 701 N N . VAL A 1 101 ? 10.706 10.328 2.160 1.00 80.56 101 VAL A N 1
ATOM 702 C CA . VAL A 1 101 ? 9.499 9.888 1.422 1.00 80.56 101 VAL A CA 1
ATOM 703 C C . VAL A 1 101 ? 9.824 9.426 0.004 1.00 80.56 101 VAL A C 1
ATOM 705 O O . VAL A 1 101 ? 9.365 8.370 -0.420 1.00 80.56 101 VAL A O 1
ATOM 708 N N . GLY A 1 102 ? 10.678 10.161 -0.713 1.00 83.06 102 GLY A N 1
ATOM 709 C CA . GLY A 1 102 ? 11.015 9.839 -2.103 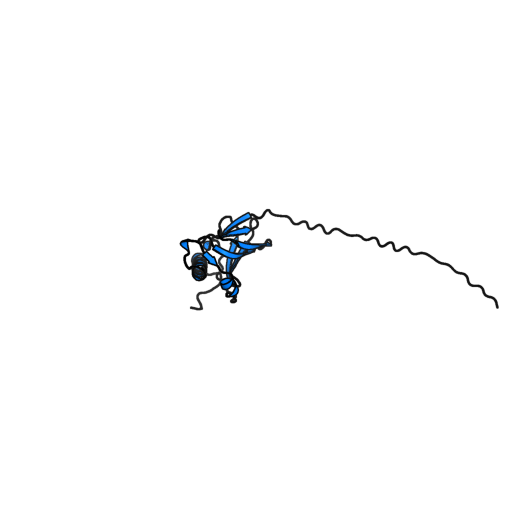1.00 83.06 102 GLY A CA 1
ATOM 710 C C . GLY A 1 102 ? 11.770 8.516 -2.269 1.00 83.06 102 GLY A C 1
ATOM 711 O O . GLY A 1 102 ? 11.439 7.728 -3.157 1.00 83.06 102 GLY A O 1
ATOM 712 N N . ALA A 1 103 ? 12.759 8.239 -1.414 1.00 84.19 103 ALA A N 1
ATOM 713 C CA . ALA A 1 103 ? 13.546 7.010 -1.514 1.00 84.19 103 ALA A CA 1
ATOM 714 C C . ALA A 1 103 ? 12.721 5.784 -1.106 1.00 84.19 103 ALA A C 1
ATOM 716 O O . ALA A 1 103 ? 12.768 4.755 -1.778 1.00 84.19 103 ALA A O 1
ATOM 717 N N . HIS A 1 104 ? 11.921 5.902 -0.040 1.00 85.88 104 HIS A N 1
ATOM 718 C CA . HIS A 1 104 ? 11.024 4.830 0.383 1.00 85.88 104 HIS A CA 1
ATOM 719 C C . HIS A 1 104 ? 9.978 4.510 -0.686 1.00 85.88 104 HIS A C 1
ATOM 721 O O . HIS A 1 104 ? 9.893 3.351 -1.093 1.00 85.88 104 HIS A O 1
ATOM 727 N N . ALA A 1 105 ? 9.283 5.526 -1.208 1.00 86.75 105 ALA A N 1
ATOM 728 C CA . ALA A 1 105 ? 8.329 5.352 -2.295 1.00 86.75 105 ALA A CA 1
ATOM 729 C C . ALA A 1 105 ? 8.991 4.657 -3.490 1.00 86.75 105 ALA A C 1
ATOM 731 O O . ALA A 1 105 ? 8.523 3.610 -3.914 1.00 86.75 105 ALA A O 1
ATOM 732 N N . THR A 1 106 ? 10.147 5.141 -3.956 1.00 87.81 106 THR A N 1
ATOM 733 C CA . THR A 1 106 ? 10.871 4.546 -5.097 1.00 87.81 106 THR A CA 1
ATOM 734 C C . THR A 1 106 ? 11.192 3.061 -4.899 1.00 87.81 106 THR A C 1
ATOM 736 O O . THR A 1 106 ? 11.117 2.280 -5.848 1.00 87.81 106 THR A O 1
ATOM 739 N N . ARG A 1 107 ? 11.550 2.645 -3.678 1.00 88.25 107 ARG A N 1
ATOM 740 C CA . ARG A 1 107 ? 11.806 1.229 -3.371 1.00 88.25 107 ARG A CA 1
ATOM 741 C C . ARG A 1 107 ? 10.532 0.402 -3.418 1.00 88.25 107 ARG A C 1
ATOM 743 O O . ARG A 1 107 ? 10.562 -0.698 -3.951 1.00 88.25 107 ARG A O 1
ATOM 750 N N . VAL A 1 108 ? 9.423 0.935 -2.908 1.00 88.62 108 VAL A N 1
ATOM 751 C CA . VAL A 1 108 ? 8.111 0.295 -3.049 1.00 88.62 108 VAL A CA 1
ATOM 752 C C . VAL A 1 108 ? 7.756 0.149 -4.530 1.00 88.62 108 VAL A C 1
ATOM 754 O O . VAL A 1 108 ? 7.487 -0.969 -4.952 1.00 88.62 108 VAL A O 1
ATOM 757 N N . LEU A 1 109 ? 7.858 1.223 -5.325 1.00 89.44 109 LEU A N 1
ATOM 758 C CA . LEU A 1 109 ? 7.562 1.220 -6.767 1.00 89.44 109 LEU A CA 1
ATOM 759 C C . LEU A 1 109 ? 8.334 0.124 -7.512 1.00 89.44 109 LEU A C 1
ATOM 761 O O . LEU A 1 109 ? 7.751 -0.686 -8.229 1.00 89.44 109 LEU A O 1
ATOM 765 N N . ARG A 1 110 ? 9.660 0.071 -7.324 1.00 89.25 110 ARG A N 1
ATOM 766 C CA . ARG A 1 110 ? 10.505 -0.937 -7.986 1.00 89.25 110 ARG A CA 1
ATOM 767 C C . ARG A 1 110 ? 10.164 -2.350 -7.540 1.00 89.25 110 ARG A C 1
ATOM 769 O O . ARG A 1 110 ? 10.145 -3.249 -8.370 1.00 89.25 110 ARG A O 1
ATOM 776 N N . THR A 1 111 ? 9.907 -2.547 -6.250 1.00 89.00 111 THR A N 1
ATOM 777 C CA . THR A 1 111 ? 9.521 -3.857 -5.723 1.00 89.00 111 THR A CA 1
ATOM 778 C C . THR A 1 111 ? 8.191 -4.312 -6.313 1.00 89.00 111 THR A C 1
ATOM 780 O O . THR A 1 111 ? 8.086 -5.459 -6.727 1.00 89.00 111 THR A O 1
ATOM 783 N N . LEU A 1 112 ? 7.193 -3.430 -6.397 1.00 89.62 112 LEU A N 1
ATOM 784 C CA . LEU A 1 112 ? 5.897 -3.759 -6.989 1.00 89.62 112 LEU A CA 1
ATOM 785 C C . LEU A 1 112 ? 6.043 -4.158 -8.462 1.00 89.62 112 LEU A C 1
ATOM 787 O O . LEU A 1 112 ? 5.563 -5.220 -8.842 1.00 89.62 112 LEU A O 1
ATOM 791 N N . GLN A 1 113 ? 6.789 -3.383 -9.253 1.00 89.00 113 GLN A N 1
ATOM 792 C CA . GLN A 1 113 ? 7.056 -3.700 -10.662 1.00 89.00 113 GLN A CA 1
ATOM 793 C C . GLN A 1 113 ? 7.858 -4.999 -10.843 1.00 89.00 113 GLN A C 1
ATOM 795 O O . GLN A 1 113 ? 7.614 -5.749 -11.779 1.00 89.00 113 GLN A O 1
ATOM 800 N N . ALA A 1 114 ? 8.805 -5.300 -9.949 1.00 88.19 114 ALA A N 1
ATOM 801 C CA . ALA A 1 114 ? 9.598 -6.530 -10.019 1.00 88.19 114 ALA A CA 1
ATOM 802 C C . ALA A 1 114 ? 8.799 -7.795 -9.665 1.00 88.19 114 ALA A C 1
ATOM 804 O O . ALA A 1 114 ? 9.193 -8.898 -10.041 1.00 88.19 114 ALA A O 1
ATOM 805 N N . LEU A 1 115 ? 7.716 -7.647 -8.900 1.00 87.94 115 LEU A N 1
ATOM 806 C CA . LEU A 1 115 ? 6.852 -8.747 -8.468 1.00 87.94 115 LEU A CA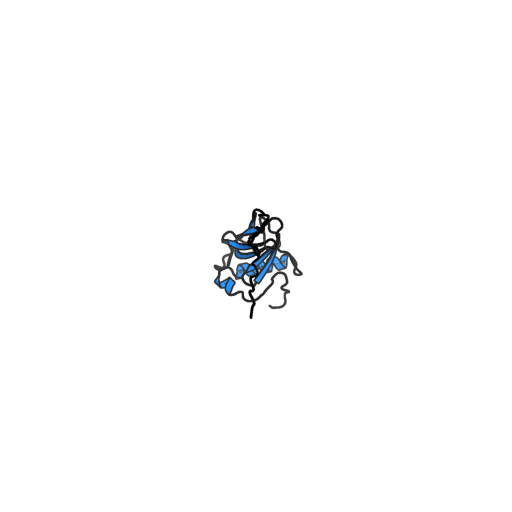 1
ATOM 807 C C . LEU A 1 115 ? 5.596 -8.906 -9.326 1.00 87.94 115 LEU A C 1
ATOM 809 O O . LEU A 1 115 ? 4.804 -9.820 -9.069 1.00 87.94 115 LEU A O 1
ATOM 813 N N . ASP A 1 116 ? 5.424 -8.027 -10.305 1.00 89.31 116 ASP A N 1
ATOM 814 C CA . ASP A 1 116 ? 4.317 -8.061 -11.237 1.00 89.31 116 ASP A CA 1
ATOM 815 C C . ASP A 1 116 ? 4.328 -9.350 -12.069 1.00 89.31 116 ASP A C 1
ATOM 817 O O . ASP A 1 116 ? 5.371 -9.821 -12.525 1.00 89.31 116 ASP A O 1
ATOM 821 N N . SER A 1 117 ? 3.157 -9.968 -12.210 1.00 86.88 117 SER A N 1
ATOM 822 C CA . SER A 1 117 ? 3.049 -11.318 -12.766 1.00 86.88 117 SER A CA 1
ATOM 823 C C . SER A 1 117 ? 3.215 -11.387 -14.283 1.00 86.88 117 SER A C 1
ATOM 825 O O . SER A 1 117 ? 3.651 -12.422 -14.789 1.00 86.88 117 SER A O 1
ATOM 827 N N . ASP A 1 118 ? 2.858 -10.323 -14.999 1.00 83.56 118 ASP A N 1
ATOM 828 C CA . ASP A 1 118 ? 2.987 -10.212 -16.456 1.00 83.56 118 ASP A CA 1
ATOM 829 C C . ASP A 1 118 ? 4.071 -9.207 -16.881 1.00 83.56 118 ASP A C 1
ATOM 831 O O . ASP A 1 118 ? 4.507 -9.237 -18.034 1.00 83.56 118 ASP A O 1
ATOM 835 N N . GLY A 1 119 ? 4.572 -8.399 -15.941 1.00 83.62 119 GLY A N 1
ATOM 836 C CA . GLY A 1 119 ? 5.676 -7.470 -16.152 1.00 83.62 119 GLY A CA 1
ATOM 837 C C . GLY A 1 119 ? 5.273 -6.231 -16.951 1.00 83.62 119 GLY A C 1
ATOM 838 O O . GLY A 1 119 ? 6.155 -5.560 -17.495 1.00 83.62 119 GLY A O 1
ATOM 839 N N . ASP A 1 120 ? 3.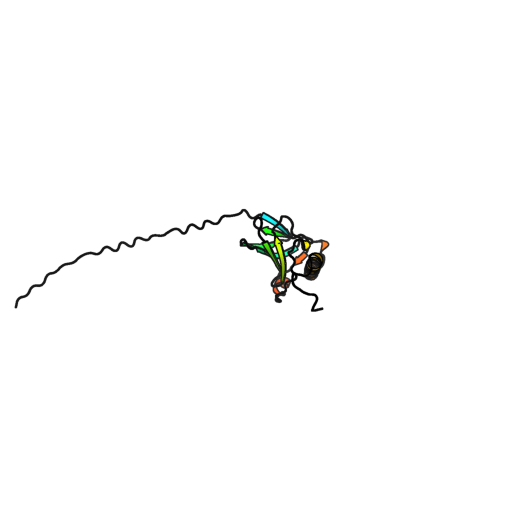972 -5.942 -17.048 1.00 83.94 120 ASP A N 1
ATOM 840 C CA . ASP A 1 120 ? 3.427 -4.773 -17.732 1.00 83.94 120 ASP A CA 1
ATOM 841 C C . ASP A 1 120 ? 2.644 -3.880 -16.753 1.00 83.94 120 ASP A C 1
ATOM 843 O O . ASP A 1 120 ? 1.414 -3.938 -16.688 1.00 83.94 120 ASP A O 1
ATOM 847 N N . PRO A 1 121 ? 3.320 -2.934 -16.076 1.00 82.94 121 PRO A N 1
ATOM 848 C CA . PRO A 1 121 ? 2.675 -2.063 -15.098 1.00 82.94 121 PRO A CA 1
ATOM 849 C C . PRO A 1 121 ? 1.634 -1.111 -15.712 1.00 82.94 121 PRO A C 1
ATOM 851 O O . PRO A 1 121 ? 0.935 -0.408 -14.980 1.00 82.94 121 PRO A O 1
ATOM 854 N N . SER A 1 122 ? 1.520 -1.029 -17.047 1.00 82.88 122 SER A N 1
ATOM 855 C CA . SER A 1 122 ? 0.528 -0.170 -17.702 1.00 82.88 122 SER A CA 1
ATOM 856 C C . SER A 1 122 ? -0.905 -0.693 -17.564 1.00 82.88 122 SER A C 1
ATOM 858 O O . SER A 1 122 ? -1.850 0.096 -17.665 1.00 82.88 122 SER A O 1
ATOM 860 N N . ASN A 1 123 ? -1.077 -1.993 -17.296 1.00 82.50 123 ASN A N 1
ATOM 861 C CA . ASN A 1 123 ? -2.380 -2.639 -17.140 1.00 82.50 123 ASN A CA 1
ATOM 862 C C . ASN A 1 123 ? -2.804 -2.829 -15.664 1.00 82.50 123 ASN A C 1
ATOM 864 O O . ASN A 1 123 ? -3.901 -3.326 -15.395 1.00 82.50 123 ASN A O 1
ATOM 868 N N . GLY A 1 124 ? -1.971 -2.377 -14.723 1.00 85.75 124 GLY A N 1
ATOM 869 C CA . GLY A 1 124 ? -2.082 -2.672 -13.296 1.00 85.75 124 GLY A CA 1
ATOM 870 C C . GLY A 1 124 ? -0.855 -3.438 -12.811 1.00 85.75 124 GLY A C 1
ATOM 871 O O . GLY A 1 124 ? 0.048 -3.723 -13.581 1.00 85.75 124 GLY A O 1
ATOM 872 N N . ILE A 1 125 ? -0.807 -3.738 -11.516 1.00 87.00 125 ILE A N 1
ATOM 873 C CA . ILE A 1 125 ? 0.221 -4.622 -10.954 1.00 87.00 125 ILE A CA 1
ATOM 874 C C . ILE A 1 125 ? -0.499 -5.784 -10.290 1.00 87.00 125 ILE A C 1
ATOM 876 O O . ILE A 1 125 ? -1.306 -5.585 -9.377 1.00 87.00 125 ILE A O 1
ATOM 880 N N . SER A 1 126 ? -0.219 -7.006 -10.732 1.00 90.00 126 SER A N 1
ATOM 881 C CA . SER A 1 126 ? -0.865 -8.206 -10.203 1.00 90.00 126 SER A CA 1
ATOM 882 C C . SER A 1 126 ? 0.137 -9.079 -9.461 1.00 90.00 126 SER A C 1
ATOM 884 O O . SER A 1 126 ? 1.008 -9.714 -10.054 1.00 90.00 126 SER A O 1
ATOM 886 N N . ILE A 1 127 ? -0.015 -9.160 -8.138 1.00 88.69 127 ILE A N 1
ATOM 887 C CA . ILE A 1 127 ? 0.842 -9.993 -7.297 1.00 88.69 127 ILE A CA 1
ATOM 888 C C . ILE A 1 127 ? 0.232 -11.389 -7.151 1.00 88.69 127 ILE A C 1
ATOM 890 O O . ILE A 1 127 ? -0.802 -11.581 -6.504 1.00 88.69 127 ILE A O 1
ATOM 894 N N . SER A 1 128 ? 0.902 -12.394 -7.721 1.00 88.69 128 SER A N 1
ATOM 895 C CA . SER A 1 128 ? 0.446 -13.786 -7.649 1.00 88.69 128 SER A CA 1
ATOM 896 C C . SER A 1 128 ? 0.536 -14.369 -6.230 1.00 88.69 128 SER A C 1
ATOM 898 O O . SER A 1 128 ? 1.407 -14.010 -5.428 1.00 88.69 128 SER A O 1
ATOM 900 N N . SER A 1 129 ? -0.319 -15.348 -5.927 1.00 86.50 129 SER A N 1
ATOM 901 C CA . SER A 1 129 ? -0.253 -16.099 -4.666 1.00 86.50 129 SER A CA 1
ATOM 902 C C . SER A 1 129 ? 1.085 -16.828 -4.494 1.00 86.50 129 SER A C 1
ATOM 904 O O . SER A 1 129 ? 1.633 -16.837 -3.396 1.00 86.50 129 SER A O 1
ATOM 906 N N . SER A 1 130 ? 1.662 -17.372 -5.571 1.00 85.94 130 SER A N 1
ATOM 907 C CA . SER A 1 130 ? 3.007 -17.965 -5.557 1.00 85.94 130 SER A CA 1
ATOM 908 C C . SER A 1 130 ? 4.080 -16.962 -5.140 1.00 85.94 130 SER A C 1
ATOM 910 O O . SER A 1 130 ? 4.919 -17.284 -4.302 1.00 85.94 130 SER A O 1
ATOM 912 N N . THR A 1 131 ? 4.021 -15.734 -5.661 1.00 85.25 131 THR A N 1
ATOM 913 C CA . THR A 1 131 ? 4.957 -14.662 -5.301 1.00 85.25 131 THR A CA 1
ATOM 914 C C . THR A 1 131 ? 4.845 -14.328 -3.817 1.00 85.25 131 THR A C 1
ATOM 916 O O . THR A 1 131 ? 5.853 -14.258 -3.120 1.00 85.25 131 THR A O 1
ATOM 919 N N . ARG A 1 132 ? 3.618 -14.196 -3.302 1.00 84.75 132 ARG A N 1
ATOM 920 C CA . ARG A 1 132 ? 3.346 -13.921 -1.881 1.00 84.75 132 ARG A CA 1
ATOM 921 C C . ARG A 1 132 ? 3.901 -14.999 -0.958 1.00 84.75 132 ARG A C 1
ATOM 923 O O . ARG A 1 132 ? 4.535 -14.676 0.042 1.00 84.75 132 ARG A O 1
ATOM 930 N N . LEU A 1 133 ? 3.683 -16.268 -1.305 1.00 84.50 133 LEU A N 1
ATOM 931 C CA . LEU A 1 133 ? 4.184 -17.409 -0.535 1.00 84.50 133 LEU A CA 1
ATOM 932 C C . LEU A 1 133 ? 5.712 -17.534 -0.606 1.00 84.50 133 LEU A C 1
ATOM 934 O O . LEU A 1 133 ? 6.325 -18.011 0.345 1.00 84.50 133 LEU A O 1
ATOM 938 N N . GLY A 1 134 ? 6.325 -17.080 -1.703 1.00 81.19 134 GLY A N 1
ATOM 939 C CA . GLY A 1 134 ? 7.778 -17.017 -1.859 1.00 81.19 134 GLY A CA 1
ATOM 940 C C . GLY A 1 134 ? 8.451 -15.925 -1.020 1.00 81.19 134 GLY A C 1
ATOM 941 O O . GLY A 1 134 ? 9.639 -16.038 -0.727 1.00 81.19 134 GLY A O 1
ATOM 942 N N . GLN A 1 135 ? 7.716 -14.894 -0.584 1.00 79.44 135 GLN A N 1
ATOM 943 C CA . GLN A 1 135 ? 8.243 -13.831 0.279 1.00 79.44 135 GLN A CA 1
ATOM 944 C C . GLN A 1 135 ? 8.298 -14.281 1.745 1.00 79.44 135 GLN A C 1
ATOM 946 O O . GLN A 1 135 ? 7.489 -13.880 2.586 1.00 79.44 135 GLN A O 1
ATOM 951 N N . THR A 1 136 ? 9.274 -15.137 2.057 1.00 75.38 136 THR A N 1
ATOM 952 C CA . THR A 1 136 ? 9.517 -15.640 3.418 1.00 75.38 136 THR A CA 1
ATOM 953 C C . THR A 1 136 ? 10.449 -14.755 4.243 1.00 75.38 136 THR A C 1
ATOM 955 O O . THR A 1 136 ? 10.579 -14.946 5.452 1.00 75.38 136 THR A O 1
ATOM 958 N N . THR A 1 137 ? 11.119 -13.799 3.604 1.00 75.50 137 THR A N 1
ATOM 959 C CA . THR A 1 137 ? 12.033 -12.877 4.277 1.00 75.50 137 THR A CA 1
ATOM 960 C C . THR A 1 137 ? 11.243 -11.733 4.893 1.00 75.50 137 THR A C 1
ATOM 962 O O . THR A 1 137 ? 10.551 -10.989 4.197 1.00 75.50 137 THR A O 1
ATOM 965 N N . LYS A 1 138 ? 11.372 -11.559 6.210 1.00 79.69 138 LYS A N 1
ATOM 966 C CA . LYS A 1 138 ? 10.821 -10.395 6.902 1.00 79.69 138 LYS A CA 1
ATOM 967 C C . LYS A 1 138 ? 11.645 -9.159 6.541 1.00 79.69 138 LYS A C 1
ATOM 969 O O . LYS A 1 138 ? 12.698 -8.922 7.128 1.00 79.69 138 LYS A O 1
ATOM 974 N N . LEU A 1 139 ? 11.152 -8.380 5.584 1.00 81.38 139 LEU A N 1
ATOM 975 C CA . LEU A 1 139 ? 11.772 -7.144 5.109 1.00 81.38 139 LEU A CA 1
ATOM 976 C C . LEU A 1 139 ? 10.808 -5.972 5.303 1.00 81.38 139 LEU A C 1
ATOM 978 O O . LEU A 1 139 ? 9.644 -6.063 4.931 1.00 81.38 139 LEU A O 1
ATOM 982 N N . ALA A 1 140 ? 11.290 -4.865 5.868 1.00 81.31 140 ALA A N 1
ATOM 983 C CA . ALA A 1 140 ? 10.526 -3.626 5.991 1.00 81.31 140 ALA A CA 1
ATOM 984 C C . ALA A 1 140 ? 11.157 -2.540 5.112 1.00 81.31 140 ALA A C 1
ATOM 986 O O . ALA A 1 140 ? 12.246 -2.042 5.408 1.00 81.31 140 ALA A O 1
ATOM 987 N N . LEU A 1 141 ? 10.469 -2.147 4.036 1.00 80.75 141 LEU A N 1
ATOM 988 C CA . LEU A 1 141 ? 11.014 -1.203 3.048 1.00 80.75 141 LEU A CA 1
ATOM 989 C C . LEU A 1 141 ? 11.161 0.232 3.591 1.00 80.75 141 LEU A C 1
ATOM 991 O O . LEU A 1 141 ? 11.948 1.022 3.058 1.00 80.75 141 LEU A O 1
ATOM 995 N N . ALA A 1 142 ? 10.450 0.561 4.675 1.00 76.50 142 ALA A N 1
ATOM 996 C CA . ALA A 1 142 ? 10.531 1.857 5.349 1.00 76.50 142 ALA A CA 1
ATOM 997 C C . ALA A 1 142 ? 11.871 2.078 6.077 1.00 76.50 142 ALA A C 1
ATOM 999 O O . ALA A 1 142 ? 12.335 3.213 6.163 1.00 76.50 142 ALA A O 1
ATOM 1000 N N . THR A 1 143 ? 12.500 1.004 6.569 1.00 69.62 143 THR A N 1
ATOM 1001 C CA . THR A 1 143 ? 13.743 1.045 7.363 1.00 69.62 143 THR A CA 1
ATOM 1002 C C . THR A 1 143 ? 14.921 0.362 6.681 1.00 69.62 143 THR A C 1
ATOM 1004 O O . THR A 1 143 ? 16.007 0.334 7.254 1.00 69.62 143 THR A O 1
ATOM 1007 N N . ALA A 1 144 ? 14.730 -0.208 5.488 1.00 65.38 144 ALA A N 1
ATOM 1008 C CA . ALA A 1 144 ? 15.828 -0.721 4.683 1.00 65.38 144 ALA A CA 1
ATOM 1009 C C . ALA A 1 144 ? 16.814 0.433 4.421 1.00 65.38 144 ALA A C 1
ATOM 1011 O O . ALA A 1 144 ? 16.515 1.370 3.680 1.00 65.38 144 ALA A O 1
ATOM 1012 N N . LEU A 1 145 ? 17.946 0.426 5.118 1.00 55.72 145 LEU A N 1
ATOM 1013 C CA . LEU A 1 145 ? 19.094 1.274 4.814 1.00 55.72 145 LEU A CA 1
ATOM 1014 C C . LEU A 1 145 ? 19.826 0.629 3.630 1.00 55.72 145 LEU A C 1
ATOM 1016 O O . LEU A 1 145 ? 19.808 -0.592 3.510 1.00 55.72 145 LEU A O 1
ATOM 1020 N N . ASP A 1 146 ? 20.410 1.448 2.755 1.00 54.19 146 ASP A N 1
ATOM 1021 C CA . ASP A 1 146 ? 21.148 1.079 1.530 1.00 54.19 146 ASP A CA 1
ATOM 1022 C C . ASP A 1 146 ? 22.437 0.279 1.839 1.00 54.19 146 ASP A C 1
ATOM 1024 O O . ASP A 1 146 ? 23.557 0.712 1.589 1.00 54.19 146 ASP A O 1
ATOM 1028 N N . ALA A 1 147 ? 22.292 -0.872 2.485 1.00 41.88 147 ALA A N 1
ATOM 1029 C CA . ALA A 1 147 ? 23.386 -1.727 2.912 1.00 41.88 147 ALA A CA 1
ATOM 1030 C C . ALA A 1 147 ? 23.009 -3.195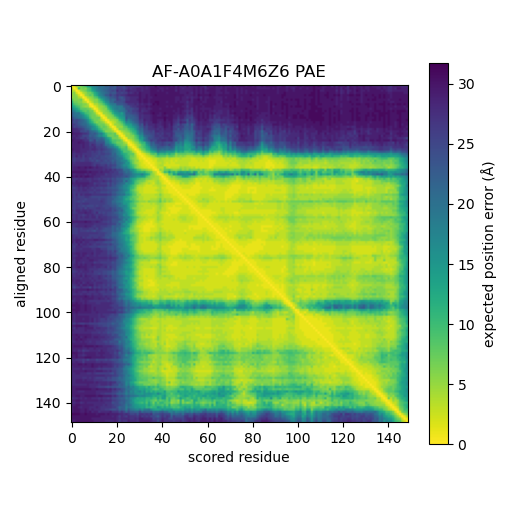 2.701 1.00 41.88 147 ALA A C 1
ATOM 1032 O O . ALA A 1 147 ? 22.930 -3.929 3.678 1.00 41.88 147 ALA A O 1
ATOM 1033 N N . ASP A 1 148 ? 22.707 -3.575 1.453 1.00 41.69 148 ASP A N 1
ATOM 1034 C CA . ASP A 1 148 ? 22.976 -4.916 0.893 1.00 41.69 148 ASP A CA 1
ATOM 1035 C C . ASP A 1 148 ? 22.619 -4.960 -0.613 1.00 41.69 148 ASP A C 1
ATOM 1037 O O . ASP A 1 148 ? 21.632 -5.575 -1.019 1.00 41.69 148 ASP A O 1
ATOM 1041 N N . VAL A 1 149 ? 23.387 -4.251 -1.451 1.00 43.81 149 VAL A N 1
ATOM 1042 C CA . VAL A 1 149 ? 23.478 -4.543 -2.897 1.00 43.81 149 VAL A CA 1
ATOM 1043 C C . VAL A 1 149 ? 24.941 -4.581 -3.300 1.00 43.81 149 VAL A C 1
ATOM 1045 O O . VAL A 1 149 ? 25.671 -3.649 -2.889 1.00 43.81 149 VAL A O 1
#

Radius of gyration: 28.73 Å; Cα contacts (8 Å, |Δi|>4): 272; chains: 1; bounding box: 60×63×95 Å